Protein AF-A0A8T6SDB1-F1 (afdb_monomer_lite)

Sequence (47 aa):
LAITDRAYLMFEGRILMEGSADVLAEDEEAKKLYLGQQFKLDRYTAE

Structure (mmCIF, N/CA/C/O backbone):
data_AF-A0A8T6SDB1-F1
#
_entry.id   AF-A0A8T6SDB1-F1
#
loop_
_atom_site.group_PDB
_atom_site.id
_atom_site.type_symbol
_atom_site.label_atom_id
_atom_site.label_alt_id
_atom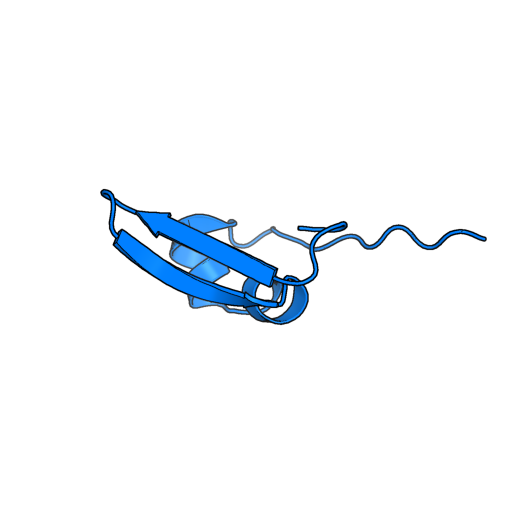_site.label_comp_id
_atom_site.label_asym_id
_atom_site.label_entity_id
_atom_site.label_seq_id
_atom_site.pdbx_PDB_ins_code
_atom_site.C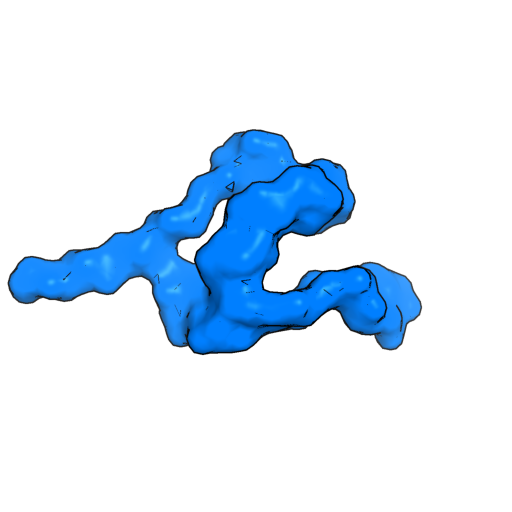artn_x
_atom_site.Cartn_y
_atom_site.Cartn_z
_atom_site.occupancy
_atom_site.B_iso_or_equiv
_atom_site.auth_seq_id
_atom_site.auth_comp_id
_atom_site.auth_asym_id
_atom_site.auth_atom_id
_atom_site.pdbx_PDB_model_num
ATOM 1 N N . LEU A 1 1 ? 5.462 -2.392 -3.101 1.00 79.19 1 LEU A N 1
ATOM 2 C CA . LEU A 1 1 ? 4.469 -3.049 -3.987 1.00 79.19 1 LEU A CA 1
ATOM 3 C C . LEU A 1 1 ? 5.024 -3.370 -5.379 1.00 79.19 1 LEU A C 1
ATOM 5 O O . LEU A 1 1 ? 4.570 -4.323 -5.995 1.00 79.19 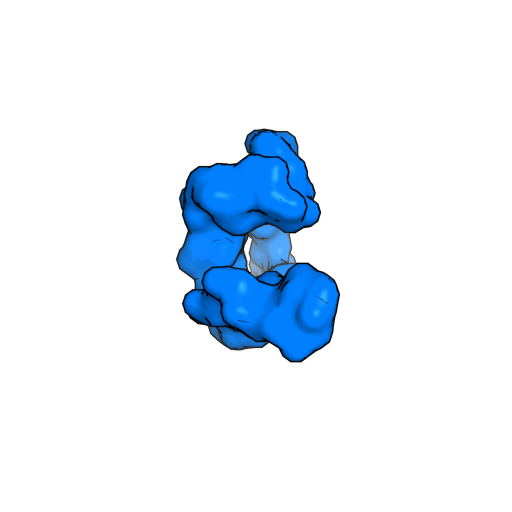1 LEU A O 1
ATOM 9 N N . ALA A 1 2 ? 6.016 -2.630 -5.885 1.00 86.56 2 ALA A N 1
ATOM 10 C CA . ALA A 1 2 ? 6.542 -2.820 -7.241 1.00 86.56 2 ALA A CA 1
ATOM 11 C C . ALA A 1 2 ? 7.050 -4.243 -7.565 1.00 86.56 2 ALA A C 1
ATOM 13 O O . ALA A 1 2 ? 6.886 -4.683 -8.693 1.00 86.56 2 ALA A O 1
ATOM 14 N N . ILE A 1 3 ? 7.623 -4.952 -6.588 1.00 87.62 3 ILE A N 1
ATOM 15 C CA . ILE A 1 3 ? 8.308 -6.249 -6.774 1.00 87.62 3 ILE A CA 1
ATOM 16 C C . ILE A 1 3 ? 7.507 -7.467 -6.284 1.00 87.62 3 ILE A C 1
ATOM 18 O O . ILE A 1 3 ? 8.034 -8.571 -6.238 1.00 87.62 3 ILE A O 1
ATOM 22 N N . THR A 1 4 ? 6.273 -7.262 -5.824 1.00 89.50 4 THR A N 1
ATOM 23 C CA . THR A 1 4 ? 5.469 -8.294 -5.152 1.00 89.50 4 THR A CA 1
ATOM 24 C C . THR A 1 4 ? 4.256 -8.665 -5.990 1.00 89.50 4 THR A C 1
ATOM 26 O O . THR A 1 4 ? 3.495 -7.770 -6.361 1.00 89.50 4 THR A O 1
ATOM 29 N N . ASP A 1 5 ? 4.013 -9.963 -6.179 1.00 87.12 5 ASP A N 1
ATOM 30 C CA . ASP A 1 5 ? 2.821 -10.460 -6.884 1.00 87.12 5 ASP A CA 1
ATOM 31 C C . ASP A 1 5 ? 1.534 -10.262 -6.069 1.00 87.12 5 ASP A C 1
ATOM 33 O O . ASP A 1 5 ? 0.487 -9.920 -6.616 1.00 87.12 5 ASP A O 1
ATOM 37 N N . ARG A 1 6 ? 1.613 -10.431 -4.742 1.00 92.94 6 ARG A N 1
ATOM 38 C CA . ARG A 1 6 ? 0.496 -10.272 -3.797 1.00 92.94 6 ARG A CA 1
ATOM 39 C C . ARG A 1 6 ? 0.927 -9.457 -2.583 1.00 92.94 6 ARG A C 1
ATOM 41 O O . ARG A 1 6 ? 2.061 -9.578 -2.123 1.00 92.94 6 ARG A O 1
ATOM 48 N N . ALA A 1 7 ? 0.014 -8.657 -2.048 1.00 93.81 7 ALA A N 1
ATOM 49 C CA . ALA A 1 7 ? 0.206 -7.891 -0.827 1.00 93.81 7 ALA A CA 1
ATOM 50 C C . ALA A 1 7 ? -1.039 -7.953 0.072 1.00 93.81 7 ALA A C 1
ATOM 52 O O . ALA A 1 7 ? -2.133 -8.318 -0.361 1.00 93.81 7 ALA A O 1
ATOM 53 N N . TYR A 1 8 ? -0.829 -7.616 1.343 1.00 93.44 8 TYR A N 1
ATOM 54 C CA . TYR A 1 8 ? -1.845 -7.601 2.389 1.00 93.44 8 TYR A CA 1
ATOM 55 C C . TYR A 1 8 ? -1.696 -6.298 3.174 1.00 93.44 8 TYR A C 1
ATOM 57 O O . TYR A 1 8 ? -0.599 -5.973 3.633 1.00 93.44 8 TYR A O 1
ATOM 65 N N . LEU A 1 9 ? -2.787 -5.555 3.328 1.00 91.50 9 LEU A N 1
ATOM 66 C CA . LEU A 1 9 ? -2.865 -4.380 4.189 1.00 91.50 9 LEU A CA 1
ATOM 67 C C . LEU A 1 9 ? -3.375 -4.825 5.558 1.00 91.50 9 LEU A C 1
ATOM 69 O O . LEU A 1 9 ? -4.462 -5.394 5.661 1.00 91.50 9 LEU A O 1
ATOM 73 N N . MET A 1 10 ? -2.582 -4.591 6.606 1.00 91.62 10 MET A N 1
ATOM 74 C CA . MET A 1 10 ? -2.894 -5.026 7.970 1.00 91.62 10 MET A CA 1
ATOM 75 C C . MET A 1 10 ? -2.982 -3.857 8.943 1.00 91.62 10 MET A C 1
ATOM 77 O O . MET A 1 10 ? -2.010 -3.107 9.067 1.00 91.62 10 MET A O 1
ATOM 81 N N . PHE A 1 11 ? -4.092 -3.777 9.686 1.00 86.62 11 PHE A N 1
ATOM 82 C CA . PHE A 1 11 ? -4.360 -2.807 10.757 1.00 86.62 11 PHE A CA 1
ATOM 83 C C . PHE A 1 11 ? -4.728 -3.535 12.047 1.00 86.62 11 PHE A C 1
ATOM 85 O O . PHE A 1 11 ? -5.506 -4.485 12.007 1.00 86.62 11 PHE A O 1
ATOM 92 N N . GLU A 1 12 ? -4.167 -3.112 13.184 1.00 90.81 12 GLU A N 1
ATOM 93 C CA . GLU A 1 12 ? -4.476 -3.678 14.513 1.00 90.81 12 GLU A CA 1
ATOM 94 C C . GLU A 1 12 ? -4.439 -5.222 14.566 1.00 90.81 12 GLU A C 1
ATOM 96 O O . GLU A 1 12 ? -5.271 -5.880 15.190 1.00 90.81 12 GLU A O 1
ATOM 101 N N . GLY A 1 13 ? -3.466 -5.824 13.875 1.00 92.88 13 GLY A N 1
ATOM 102 C CA . GLY A 1 13 ? -3.293 -7.279 13.835 1.00 92.88 13 GLY A CA 1
ATOM 103 C C . GLY A 1 13 ? -4.325 -8.032 12.987 1.00 92.88 13 GLY A C 1
ATOM 104 O O . GLY A 1 13 ? -4.394 -9.256 13.072 1.00 92.88 13 GLY A O 1
ATOM 105 N N . ARG A 1 14 ? -5.122 -7.336 12.168 1.00 92.19 14 ARG A N 1
ATOM 106 C CA . ARG A 1 14 ? -6.087 -7.931 11.236 1.00 92.19 14 ARG A CA 1
ATOM 107 C C . ARG A 1 14 ? -5.760 -7.547 9.800 1.00 92.19 14 ARG A C 1
ATOM 109 O O . ARG A 1 14 ? -5.320 -6.430 9.537 1.00 92.19 14 ARG A O 1
ATOM 116 N N . ILE A 1 15 ? -6.005 -8.468 8.871 1.00 92.44 15 ILE A N 1
ATOM 117 C CA . ILE A 1 15 ? -5.962 -8.172 7.436 1.00 92.44 15 ILE A CA 1
ATOM 118 C C . ILE A 1 15 ? -7.216 -7.369 7.102 1.00 92.44 15 ILE A C 1
ATOM 120 O O . ILE A 1 15 ? -8.333 -7.832 7.321 1.00 92.44 15 ILE A O 1
ATOM 124 N N . LEU A 1 16 ? -7.003 -6.156 6.609 1.00 90.44 16 LEU A N 1
ATOM 125 C CA . LEU A 1 16 ? -8.049 -5.253 6.156 1.00 90.44 16 LEU A CA 1
ATOM 126 C C . LEU A 1 16 ? -8.371 -5.509 4.677 1.00 90.44 16 LEU A C 1
ATOM 128 O O . LEU A 1 16 ? -9.534 -5.584 4.304 1.00 90.44 16 LEU A O 1
ATOM 132 N N . MET A 1 17 ? -7.330 -5.675 3.855 1.00 91.62 17 MET A N 1
ATOM 133 C CA . MET A 1 17 ? -7.425 -5.927 2.416 1.00 91.62 17 MET A CA 1
ATOM 134 C C . MET A 1 17 ? -6.274 -6.813 1.943 1.00 91.62 17 MET A C 1
ATOM 136 O O . MET A 1 17 ? -5.170 -6.770 2.486 1.00 91.62 17 MET A O 1
ATOM 140 N N . GLU A 1 18 ? -6.520 -7.589 0.894 1.00 94.19 18 GLU A N 1
ATOM 141 C CA . GLU A 1 18 ? -5.532 -8.446 0.246 1.00 94.19 18 GLU A CA 1
ATOM 142 C C . GLU A 1 18 ? -5.751 -8.476 -1.266 1.00 94.19 18 GLU A C 1
ATOM 144 O O . GLU A 1 18 ? -6.877 -8.364 -1.743 1.00 94.19 18 GLU A O 1
ATOM 149 N N . GLY A 1 19 ? -4.678 -8.637 -2.033 1.00 93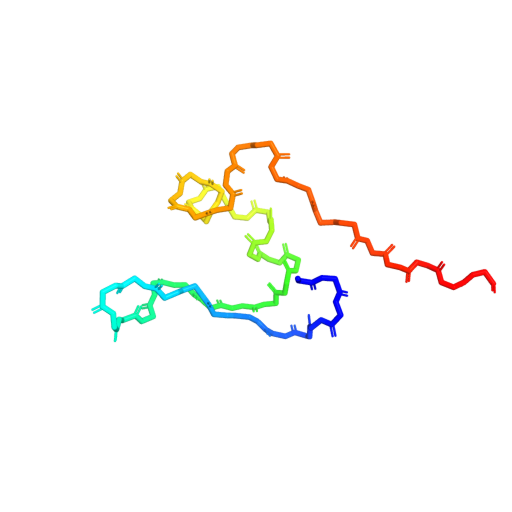.88 19 GLY A N 1
ATOM 150 C CA . GLY A 1 19 ? -4.786 -8.677 -3.487 1.00 93.88 19 GLY A CA 1
ATOM 151 C C . GLY A 1 19 ? -3.444 -8.560 -4.181 1.00 93.88 19 GLY A C 1
ATOM 152 O O . GLY A 1 19 ? -2.392 -8.555 -3.536 1.00 93.88 19 GLY A O 1
ATOM 153 N N . SER A 1 20 ? -3.471 -8.470 -5.511 1.00 94.94 20 SER A N 1
ATOM 154 C CA . SER A 1 20 ? -2.268 -8.101 -6.247 1.00 94.94 20 SER A CA 1
ATOM 155 C C . SER A 1 20 ? -1.866 -6.666 -5.924 1.00 94.94 20 SER A C 1
ATOM 157 O O . SER A 1 20 ? -2.675 -5.842 -5.487 1.00 94.94 20 SER A O 1
ATOM 159 N N . ALA A 1 21 ? -0.592 -6.366 -6.143 1.00 91.62 21 ALA A N 1
ATOM 160 C CA . ALA A 1 21 ? -0.077 -5.025 -5.931 1.00 91.62 21 ALA A CA 1
ATOM 161 C C . ALA A 1 21 ? -0.810 -3.967 -6.774 1.00 91.62 21 ALA A C 1
ATOM 163 O O . ALA A 1 21 ? -1.059 -2.882 -6.263 1.00 91.62 21 ALA A O 1
ATOM 164 N N . ASP A 1 22 ? -1.193 -4.291 -8.012 1.00 91.62 22 ASP A N 1
ATOM 165 C CA . ASP A 1 22 ? -1.946 -3.395 -8.899 1.00 91.62 22 ASP A CA 1
ATOM 166 C C . ASP A 1 22 ? -3.359 -3.130 -8.381 1.00 91.62 22 ASP A C 1
ATOM 168 O O . ASP A 1 22 ? -3.788 -1.984 -8.315 1.00 91.62 22 ASP A O 1
ATOM 172 N N . VAL A 1 23 ? -4.060 -4.180 -7.941 1.00 93.81 23 VAL A N 1
ATOM 173 C CA . VAL A 1 23 ? -5.418 -4.047 -7.395 1.00 93.81 23 VAL A CA 1
ATOM 174 C C . VAL A 1 23 ? -5.407 -3.166 -6.151 1.00 93.81 23 VAL A C 1
ATOM 176 O O . VAL A 1 23 ? -6.185 -2.225 -6.058 1.00 93.81 23 VAL A O 1
ATOM 179 N N . LEU A 1 24 ? -4.488 -3.422 -5.218 1.00 93.62 24 LEU A N 1
ATOM 180 C CA . LEU A 1 24 ? -4.396 -2.641 -3.984 1.00 93.62 24 LEU A CA 1
ATOM 181 C C . LEU A 1 24 ? -3.919 -1.206 -4.224 1.00 93.62 24 LEU A C 1
ATOM 183 O O . LEU A 1 24 ? -4.292 -0.311 -3.474 1.00 93.62 24 LEU A O 1
ATOM 187 N N . ALA A 1 25 ? -3.088 -0.983 -5.242 1.00 91.88 25 ALA A N 1
ATOM 188 C CA . ALA A 1 25 ? -2.630 0.351 -5.601 1.00 91.88 25 ALA A CA 1
ATOM 189 C C . ALA A 1 25 ? -3.720 1.206 -6.246 1.00 91.88 25 ALA A C 1
ATOM 191 O O . ALA A 1 25 ? -3.626 2.424 -6.142 1.00 91.88 25 ALA A O 1
ATOM 192 N N . GLU A 1 26 ? -4.719 0.596 -6.892 1.00 92.88 26 GLU A N 1
ATOM 193 C CA . GLU A 1 26 ? -5.851 1.297 -7.508 1.00 92.88 26 GLU A CA 1
ATOM 194 C C . GLU A 1 26 ? -7.097 1.368 -6.619 1.00 92.88 26 GLU A C 1
ATOM 196 O O . GLU A 1 26 ? -7.991 2.168 -6.887 1.00 92.88 26 GLU A O 1
ATOM 201 N N . ASP A 1 27 ? -7.148 0.591 -5.538 1.00 93.19 27 ASP A N 1
ATOM 202 C CA . ASP A 1 27 ? -8.269 0.591 -4.605 1.00 93.19 27 ASP A CA 1
ATOM 203 C C . ASP A 1 27 ? -8.356 1.911 -3.808 1.00 93.19 27 ASP A C 1
ATOM 205 O O . ASP A 1 27 ? -7.432 2.330 -3.103 1.00 93.19 27 ASP A O 1
ATOM 209 N N . GLU A 1 28 ? -9.496 2.592 -3.928 1.00 93.00 28 GLU A N 1
ATOM 210 C CA . GLU A 1 28 ? -9.735 3.896 -3.301 1.00 93.00 28 GLU A CA 1
ATOM 211 C C . GLU A 1 28 ? -9.789 3.820 -1.769 1.00 93.00 28 GLU A C 1
ATOM 213 O O . GLU A 1 28 ? -9.386 4.760 -1.076 1.00 93.00 28 GLU A O 1
ATOM 218 N N . GLU A 1 29 ? -10.247 2.699 -1.213 1.00 90.88 29 GLU A N 1
ATOM 219 C CA . GLU A 1 29 ? -10.273 2.477 0.228 1.00 90.88 29 GLU A CA 1
ATOM 220 C C . GLU A 1 29 ? -8.855 2.208 0.753 1.00 90.88 29 GLU A C 1
ATOM 222 O O . GLU A 1 29 ? -8.449 2.798 1.759 1.00 90.88 29 GLU A O 1
ATOM 227 N N . ALA A 1 30 ? -8.048 1.431 0.027 1.00 91.94 30 ALA A N 1
ATOM 228 C CA . ALA A 1 30 ? -6.632 1.217 0.315 1.00 91.94 30 ALA A CA 1
ATOM 229 C C . ALA A 1 30 ? -5.833 2.529 0.270 1.00 91.94 30 ALA A C 1
ATOM 231 O O . ALA A 1 30 ? -5.050 2.811 1.184 1.00 91.94 30 ALA A O 1
ATOM 232 N N . LYS A 1 31 ? -6.058 3.376 -0.744 1.00 92.69 31 LYS A N 1
ATOM 233 C CA . LYS A 1 31 ? -5.460 4.721 -0.834 1.00 92.69 31 LYS A CA 1
ATOM 234 C C . LYS A 1 31 ? -5.882 5.610 0.329 1.00 92.69 31 LYS A C 1
ATOM 236 O O . LYS A 1 31 ? -5.047 6.307 0.903 1.00 92.69 31 LYS A O 1
ATOM 241 N N . LYS A 1 32 ? -7.157 5.589 0.712 1.00 91.44 32 LYS A N 1
ATOM 242 C CA . LYS A 1 32 ? -7.671 6.429 1.798 1.00 91.44 32 LYS A CA 1
ATOM 243 C C . LYS A 1 32 ? -7.169 5.997 3.176 1.00 91.44 32 LYS A C 1
ATOM 245 O O . LYS A 1 32 ? -6.861 6.860 3.994 1.00 91.44 32 LYS A O 1
ATOM 250 N N . LEU A 1 33 ? -7.129 4.694 3.446 1.00 87.75 33 LEU A N 1
ATOM 251 C CA . LEU A 1 33 ? -6.831 4.157 4.776 1.00 87.75 33 LEU A CA 1
ATOM 252 C C . LEU A 1 33 ? -5.338 3.901 5.002 1.00 87.75 33 LEU A C 1
ATOM 254 O O . LEU A 1 33 ? -4.894 3.962 6.146 1.00 87.75 33 LEU A O 1
ATOM 258 N N . TYR A 1 34 ? -4.575 3.613 3.940 1.00 89.75 34 TYR A N 1
ATOM 259 C CA . TYR A 1 34 ? -3.214 3.078 4.058 1.00 89.75 34 TYR A CA 1
ATOM 260 C C . TYR A 1 34 ? -2.168 3.736 3.163 1.00 89.75 34 TYR A C 1
ATOM 262 O O . TYR A 1 34 ? -1.113 4.133 3.653 1.00 89.75 34 TYR A O 1
ATOM 270 N N . LEU A 1 35 ? -2.407 3.797 1.852 1.00 91.62 35 LEU A N 1
ATOM 271 C CA . LEU A 1 35 ? -1.355 4.150 0.890 1.00 91.62 35 LEU A CA 1
ATOM 272 C C . LEU A 1 35 ? -1.190 5.670 0.723 1.00 91.62 35 LEU A C 1
ATOM 274 O O . LEU A 1 35 ? -0.096 6.146 0.428 1.00 91.62 35 LEU A O 1
ATOM 278 N N . GLY A 1 36 ? -2.261 6.430 0.949 1.00 92.12 36 GLY A N 1
ATOM 279 C CA . GLY A 1 36 ? -2.355 7.863 0.689 1.00 92.12 36 GLY A CA 1
ATOM 280 C C . GLY A 1 36 ? -2.946 8.168 -0.693 1.00 92.12 36 GLY A C 1
ATOM 281 O O . GLY A 1 36 ? -2.681 7.475 -1.670 1.00 92.12 36 GLY A O 1
ATOM 282 N N . GLN A 1 37 ? -3.717 9.257 -0.802 1.00 90.94 37 GLN A N 1
ATOM 283 C CA . GLN A 1 37 ? -4.399 9.657 -2.050 1.00 90.94 37 GLN A CA 1
ATOM 284 C C . GLN A 1 37 ? -3.451 9.964 -3.221 1.00 90.94 37 GLN A C 1
ATOM 286 O O . GLN A 1 37 ? -3.868 9.952 -4.374 1.00 90.94 37 GLN A O 1
ATOM 291 N N . GLN A 1 38 ? -2.185 10.271 -2.933 1.00 92.19 38 GLN A N 1
ATOM 292 C CA . GLN A 1 38 ? -1.165 10.560 -3.946 1.00 92.19 38 GLN A CA 1
ATOM 293 C C . GLN A 1 38 ? -0.302 9.342 -4.288 1.00 92.19 38 GLN A C 1
ATOM 295 O O . GLN A 1 38 ? 0.632 9.463 -5.080 1.00 92.19 38 GLN A O 1
ATOM 300 N N . PHE A 1 39 ? -0.580 8.185 -3.683 1.00 93.38 39 PHE A N 1
ATOM 301 C CA . PHE A 1 39 ? 0.171 6.974 -3.957 1.00 93.38 39 PHE A CA 1
ATOM 302 C C . PHE A 1 39 ? 0.041 6.578 -5.427 1.00 93.38 39 PHE A C 1
ATOM 304 O O . PHE A 1 39 ? -1.052 6.576 -5.994 1.00 93.38 39 PHE A O 1
ATOM 311 N N . LYS A 1 40 ? 1.172 6.213 -6.028 1.00 90.31 40 LYS A N 1
ATOM 312 C CA . LYS A 1 40 ? 1.245 5.625 -7.360 1.00 90.31 40 LYS A CA 1
ATOM 313 C C . LYS A 1 40 ? 2.172 4.426 -7.317 1.00 90.31 40 LYS A C 1
ATOM 315 O O . LYS A 1 40 ? 3.213 4.455 -6.659 1.00 90.31 40 LYS A O 1
ATOM 320 N N . LEU A 1 41 ? 1.775 3.370 -8.012 1.00 90.31 41 LEU A N 1
ATOM 321 C CA . LEU A 1 41 ? 2.583 2.173 -8.142 1.00 90.31 41 LEU A CA 1
ATOM 322 C C . LEU A 1 41 ? 3.501 2.302 -9.354 1.00 90.31 41 LEU A C 1
ATOM 324 O O . LEU A 1 41 ? 3.071 2.092 -10.483 1.00 90.31 41 LEU A O 1
ATOM 328 N N . ASP A 1 42 ? 4.774 2.595 -9.105 1.00 89.19 42 ASP A N 1
ATOM 329 C CA . ASP A 1 42 ? 5.795 2.514 -10.146 1.00 89.19 42 ASP A CA 1
ATOM 330 C C . ASP A 1 42 ? 6.263 1.067 -10.325 1.00 89.19 42 ASP A C 1
ATOM 332 O O . ASP A 1 42 ? 6.548 0.343 -9.363 1.00 89.19 42 ASP A O 1
ATOM 336 N N . ARG A 1 43 ? 6.336 0.637 -11.584 1.00 85.62 43 ARG A N 1
ATOM 337 C CA . ARG A 1 43 ? 6.828 -0.677 -11.999 1.00 85.62 43 ARG A CA 1
ATOM 338 C C . ARG A 1 43 ? 8.221 -0.506 -12.587 1.00 85.62 43 ARG A C 1
ATOM 340 O O . ARG A 1 43 ? 8.424 0.338 -13.453 1.00 85.62 43 ARG A O 1
ATOM 347 N N . TYR A 1 44 ? 9.175 -1.317 -12.136 1.00 80.75 44 TYR A N 1
ATOM 348 C CA . TYR A 1 44 ? 10.487 -1.373 -12.775 1.00 80.75 44 TYR A CA 1
ATOM 349 C C . TYR A 1 44 ? 10.333 -2.046 -14.142 1.00 80.75 44 TYR A C 1
ATOM 351 O O . TYR A 1 44 ? 10.203 -3.265 -14.224 1.00 80.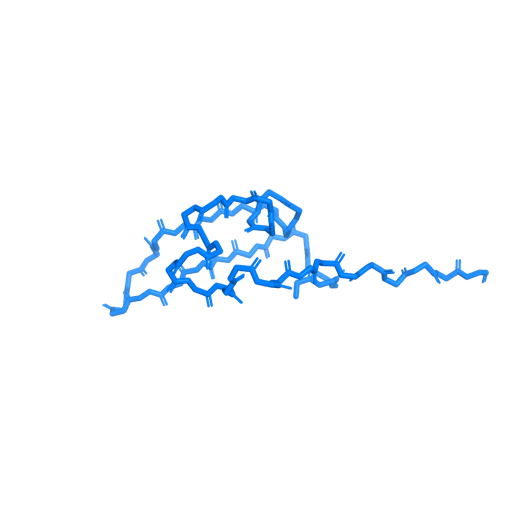75 44 TYR A O 1
ATOM 359 N N . THR A 1 45 ? 10.331 -1.262 -15.214 1.00 74.00 45 THR A N 1
ATOM 360 C CA . THR A 1 45 ? 10.595 -1.774 -16.560 1.00 74.00 45 THR A CA 1
ATOM 361 C C . THR A 1 45 ? 12.102 -1.915 -16.720 1.00 74.00 45 THR A C 1
ATOM 363 O O . THR A 1 45 ? 12.822 -0.921 -16.666 1.00 74.00 45 THR A O 1
ATOM 366 N N . ALA A 1 46 ? 12.580 -3.150 -16.869 1.00 62.84 46 ALA A N 1
ATOM 367 C CA . ALA A 1 46 ? 13.917 -3.387 -17.394 1.00 62.84 46 ALA A CA 1
ATOM 368 C C . ALA A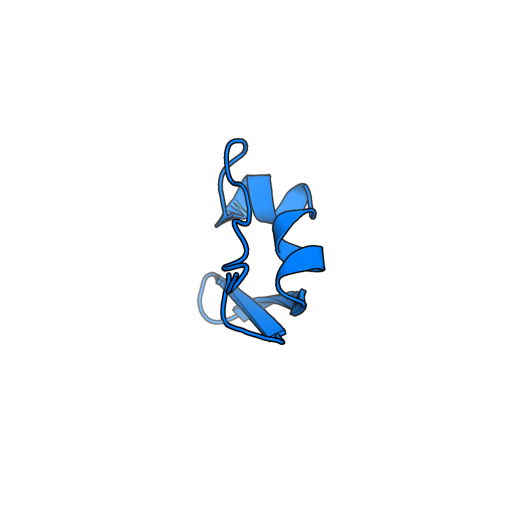 1 46 ? 13.865 -3.122 -18.905 1.00 62.84 46 ALA A C 1
ATOM 370 O O . ALA A 1 46 ? 13.076 -3.768 -19.598 1.00 62.84 46 ALA A O 1
ATOM 371 N N . GLU A 1 47 ? 14.627 -2.133 -19.375 1.00 58.94 47 GLU A N 1
ATOM 372 C CA . GLU A 1 47 ? 14.939 -1.972 -20.803 1.00 58.94 47 GLU A CA 1
ATOM 373 C C . GLU A 1 47 ? 15.826 -3.120 -21.300 1.00 58.94 47 GLU A C 1
ATOM 375 O O . GLU A 1 47 ? 16.712 -3.565 -20.529 1.00 58.94 47 GLU A O 1
#

pLDDT: mean 89.18, std 7.17, range [58.94, 94.94]

Radius of gyration: 11.2 Å; chains: 1; bounding box: 25×21×35 Å

Secondary structure (DSSP, 8-state):
-TT-SEEEEEETTEEEEEEEHHHHHH-HHHIIIII-TT---------

Foldseek 3Di:
DQPDQKDFDDDPRDTPDIDGPVVLQPDPVSCVPPQDPPDDHDHDDDD